Protein 2QYB (pdb70)

Solvent-accessible surface area: 8519 Å² total

Organism: Geobacter sulfurreducens (strain ATCC 51573 / DSM 12127 / PCA) (NCBI:txid243231)

Foldseek 3Di:
DVVVLVVVLLVCLVLQVVVVVVDQWQKKWKFFQDPVGKGQTRHMDHDDLVDDVNGIDDQDCPDQQSVCQVVVHKDWDQALVPPDVVSSVSVVVQWGIKMWHFQAAVPDRGGIIMIITHSPHGPRDDPVVVVVVNVSSNVSSVSVVVD

Sequence (147 aa):
SEINRTLDLQIIDDLLNLLLKEFKLDLAVIRLVDEKGVLRVRSYSGKGIAGIAGKDWEPEIETYIGEAFLSNRLQFVNDTQYTKPLTRELQKEGIKSFAHIPISRKGEPPFGILSVFSRTIVGLFNEPFLNLLESLAGQLAQAVKIV

Radius of gyration: 14.65 Å; Cα contacts (8 Å, |Δi|>4): 270; chains: 1; bounding box: 47×32×30 Å

CATH classification: 3.30.450.40

Secondary structure (DSSP, 8-state):
----HHHHHHH--HHHHHHHHHSS-SEEEEEEE-TTS-EEEEEEEES-TTSTT-S-B---TTSHHHHHHHHTS-EEES-TT---HHHHH--TT---EEEEEEE--TTS---EEEEEEESS-SS---HHHHHHHHHHHHHHHHHHHH-

Structure (mmCIF, N/CA/C/O backbone):
data_2QYB
#
_entry.id   2QYB
#
_cell.length_a   64.886
_cell.length_b   64.886
_cell.length_c   90.456
_cell.angle_alpha   90.00
_cell.angle_beta   90.00
_cell.angle_gamma   120.00
#
_symmetry.space_group_name_H-M   'P 31 2 1'
#
loop_
_entity.id
_entity.type
_entity.pdbx_description
1 polymer 'Membrane protein, putative'
2 water water
#
loop_
_atom_site.group_PDB
_atom_site.id
_atom_site.type_symbol
_atom_site.label_atom_id
_atom_site.label_alt_id
_atom_site.label_comp_id
_atom_site.label_asym_id
_atom_site.label_entity_id
_atom_site.label_seq_id
_atom_site.pdbx_PDB_ins_code
_atom_site.Cartn_x
_atom_site.Cartn_y
_atom_site.Cartn_z
_atom_site.occupancy
_atom_site.B_iso_or_equiv
_atom_site.auth_seq_id
_atom_site.auth_comp_id
_atom_site.auth_asym_id
_atom_site.auth_atom_id
_atom_site.pdbx_PDB_model_num
ATOM 1 N N . SER A 1 9 ? -31.407 44.732 14.417 1.00 51.55 7 SER A N 1
ATOM 2 C CA . SER A 1 9 ? -31.974 43.546 13.666 1.00 51.88 7 SER A CA 1
ATOM 3 C C . SER A 1 9 ? -31.440 43.396 12.204 1.00 51.85 7 SER A C 1
ATOM 4 O O . SER A 1 9 ? -30.957 42.337 11.795 1.00 52.07 7 SER A O 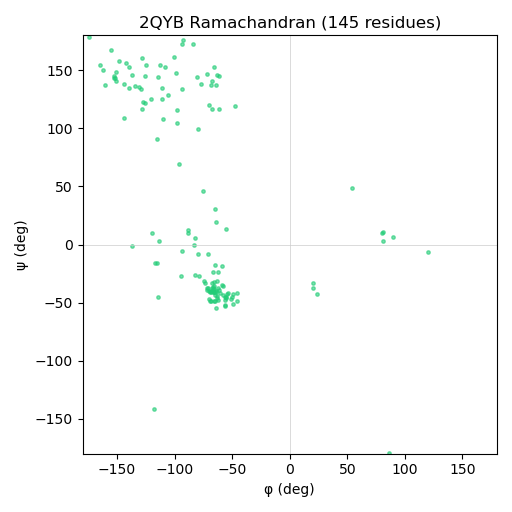1
ATOM 7 N N . GLU A 1 10 ? -31.549 44.463 11.426 1.00 51.64 8 GLU A N 1
ATOM 8 C CA . GLU A 1 10 ? -30.844 44.570 10.147 1.00 51.43 8 GLU A CA 1
ATOM 9 C C . GLU A 1 10 ? -29.319 44.612 10.383 1.00 50.72 8 GLU A C 1
ATOM 10 O O . GLU A 1 10 ? -28.524 43.886 9.747 1.00 49.91 8 GLU A O 1
ATOM 16 N N . ILE A 1 11 ? -28.921 45.476 11.309 1.00 50.12 9 ILE A N 1
ATOM 17 C CA . ILE A 1 11 ? -27.527 45.594 11.686 1.00 50.23 9 ILE A CA 1
ATOM 18 C C . ILE A 1 11 ? -27.058 44.283 12.344 1.00 49.43 9 ILE A C 1
ATOM 19 O O . ILE A 1 11 ? -26.000 43.772 12.043 1.00 48.76 9 ILE A O 1
ATOM 32 N N . ASN A 1 13 ? -28.207 41.276 11.637 1.00 47.50 11 ASN A N 1
ATOM 33 C CA . ASN A 1 13 ? -28.011 40.327 10.512 1.00 46.80 11 ASN A CA 1
ATOM 34 C C . ASN A 1 13 ? -26.759 40.582 9.686 1.00 45.88 11 ASN A C 1
ATOM 35 O O . ASN A 1 13 ? -26.107 39.640 9.250 1.00 46.46 11 ASN A O 1
ATOM 40 N N . ARG A 1 14 ? -26.420 41.856 9.485 1.00 44.75 12 ARG A N 1
ATOM 41 C CA . ARG A 1 14 ? -25.148 42.223 8.844 1.00 43.70 12 ARG A CA 1
ATOM 42 C C . ARG A 1 14 ? -23.934 41.851 9.706 1.00 41.18 12 ARG A C 1
ATOM 43 O O . ARG A 1 14 ? -22.943 41.395 9.190 1.00 40.60 12 ARG A O 1
ATOM 51 N N . THR A 1 15 ? -24.037 42.012 11.012 1.00 39.27 13 THR A N 1
ATOM 52 C CA . THR A 1 15 ? -22.990 41.565 11.914 1.00 38.45 13 THR A CA 1
ATOM 53 C C . THR A 1 15 ? -22.860 40.027 11.903 1.00 37.30 13 THR A C 1
ATOM 54 O O . THR A 1 15 ? -21.755 39.491 11.877 1.00 37.46 13 THR A O 1
ATOM 58 N N . LEU A 1 16 ? -23.969 39.313 11.868 1.00 35.83 14 LEU A N 1
ATOM 59 C CA . LEU A 1 16 ? -23.887 37.857 11.783 1.00 35.54 14 LEU A CA 1
ATOM 60 C C . LEU A 1 16 ? -23.278 37.415 10.457 1.00 34.47 14 LEU A C 1
ATOM 61 O O . LEU A 1 16 ? -22.608 36.401 10.398 1.00 33.81 14 LEU A O 1
ATOM 66 N N . ASP A 1 17 ? -23.510 38.182 9.403 1.00 33.99 15 ASP A N 1
ATOM 67 C CA . ASP A 1 17 ? -22.850 37.937 8.118 1.00 34.36 15 ASP A CA 1
ATOM 68 C C . ASP A 1 17 ? -21.361 38.254 8.168 1.00 33.59 15 ASP A C 1
ATOM 69 O O . ASP A 1 17 ? -20.535 37.557 7.569 1.00 34.56 15 ASP A O 1
ATOM 74 N N . LEU A 1 18 ? -21.029 39.330 8.854 1.00 32.62 16 LEU A N 1
ATOM 75 C CA . LEU A 1 18 ? -19.651 39.670 9.052 1.00 32.59 16 LEU A CA 1
ATOM 76 C C . LEU A 1 18 ? -18.889 38.526 9.712 1.00 32.45 16 LEU A C 1
ATOM 77 O O . LEU A 1 18 ? -17.813 38.186 9.277 1.00 31.68 16 LEU A O 1
ATOM 82 N N . GLN A 1 19 ? -19.482 37.936 10.747 1.00 32.76 17 GLN A N 1
ATOM 83 C CA . GLN A 1 19 ? -18.901 36.777 11.446 1.00 32.80 17 GLN A CA 1
ATOM 84 C C . GLN A 1 19 ? -18.475 35.613 10.540 1.00 32.81 17 GLN A C 1
ATOM 85 O O . GLN A 1 19 ? -17.391 35.048 10.699 1.00 33.55 17 GLN A O 1
ATOM 91 N N . ILE A 1 20 ? -19.362 35.247 9.630 1.00 32.99 18 ILE A N 1
ATOM 92 C CA . ILE A 1 20 ? -19.185 34.141 8.698 1.00 33.24 18 ILE A CA 1
ATOM 93 C C . ILE A 1 20 ? -18.088 34.466 7.697 1.00 34.00 18 ILE A C 1
ATOM 94 O O . ILE A 1 20 ? -17.272 33.605 7.363 1.00 33.90 18 ILE A O 1
ATOM 99 N N . ILE A 1 21 ? -18.071 35.711 7.221 1.00 34.74 19 ILE A N 1
ATOM 100 C CA . ILE A 1 21 ? -16.994 36.177 6.390 1.00 35.59 19 ILE A CA 1
ATOM 101 C C . ILE A 1 21 ? -15.654 35.960 7.132 1.00 36.93 19 ILE A C 1
A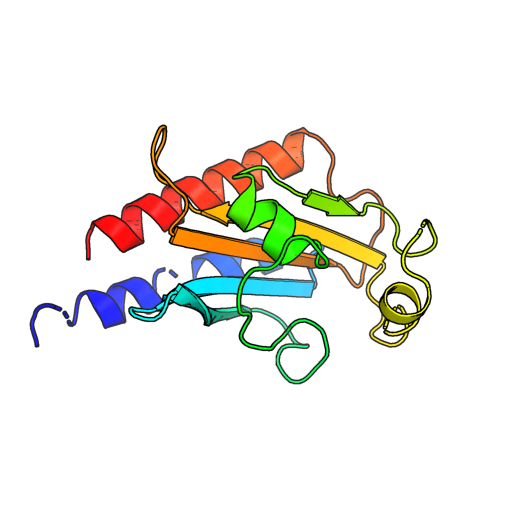TOM 102 O O . ILE A 1 21 ? -14.732 35.321 6.579 1.00 36.90 19 ILE A O 1
ATOM 115 N N . ASP A 1 23 ? -14.816 34.142 9.926 1.00 37.33 21 ASP A N 1
ATOM 116 C CA . ASP A 1 23 ? -14.545 32.724 10.171 1.00 36.41 21 ASP A CA 1
ATOM 117 C C . ASP A 1 23 ? -14.089 31.968 8.917 1.00 35.13 21 ASP A C 1
ATOM 118 O O . ASP A 1 23 ? -13.217 31.132 9.011 1.00 33.89 21 ASP A O 1
ATOM 123 N N . ASP A 1 24 ? -14.735 32.218 7.772 1.00 34.76 22 ASP A N 1
ATOM 124 C CA . ASP A 1 24 ? -14.394 31.510 6.514 1.00 34.40 22 ASP A CA 1
ATOM 125 C C . ASP A 1 24 ? -13.011 31.908 6.077 1.00 32.78 22 ASP A C 1
ATOM 126 O O . ASP A 1 24 ? -12.231 31.096 5.621 1.00 32.26 22 ASP A O 1
ATOM 131 N N . LEU A 1 25 ? -12.693 33.184 6.207 1.00 32.55 23 LEU A N 1
ATOM 132 C CA . LEU A 1 25 ? -11.366 33.638 5.791 1.00 31.97 23 LEU A CA 1
ATOM 133 C C . LEU A 1 25 ? -10.264 33.005 6.605 1.00 31.39 23 LEU A C 1
ATOM 134 O O . LEU A 1 25 ? -9.310 32.530 6.055 1.00 30.59 23 LEU A O 1
ATOM 139 N N . LEU A 1 26 ? -10.408 32.960 7.920 1.00 32.40 24 LEU A N 1
ATOM 140 C CA . LEU A 1 26 ? -9.394 32.291 8.766 1.00 32.57 24 LEU A CA 1
ATOM 141 C C . LEU A 1 26 ? -9.290 30.782 8.453 1.00 32.77 24 LEU A C 1
ATOM 142 O O . LEU A 1 26 ? -8.205 30.257 8.351 1.00 32.44 24 LEU A O 1
ATOM 147 N N . ASN A 1 27 ? -10.423 30.095 8.312 1.00 33.53 25 ASN A N 1
ATOM 148 C CA . ASN A 1 27 ? -10.438 28.678 7.868 1.00 33.65 25 ASN A CA 1
ATOM 149 C C . ASN A 1 27 ? -9.699 28.482 6.555 1.00 33.48 25 ASN A C 1
ATOM 150 O O . ASN A 1 27 ? -8.948 27.537 6.394 1.00 33.68 25 ASN A O 1
ATOM 155 N N . LEU A 1 28 ? -9.880 29.377 5.591 1.00 34.69 26 LEU A N 1
ATOM 156 C CA . LEU A 1 28 ? -9.171 29.213 4.277 1.00 34.57 26 LEU A CA 1
ATOM 157 C C . LEU A 1 28 ? -7.666 29.451 4.443 1.00 34.61 26 LEU A C 1
ATOM 158 O O . LEU A 1 28 ? -6.823 28.742 3.906 1.00 35.67 26 LEU A O 1
ATOM 163 N N . LEU A 1 29 ? -7.323 30.448 5.230 1.00 35.38 27 LEU A N 1
ATOM 164 C CA . LEU A 1 29 ? -5.914 30.739 5.582 1.00 35.24 27 LEU A CA 1
ATOM 165 C C . LEU A 1 29 ? -5.221 29.517 6.197 1.00 35.60 27 LEU A C 1
ATOM 166 O O . LEU A 1 29 ? -4.097 29.193 5.841 1.00 35.93 27 LEU A O 1
ATOM 171 N N . LEU A 1 30 ? -5.895 28.839 7.130 1.00 35.50 28 LEU A N 1
ATOM 172 C CA . LEU A 1 30 ? -5.265 27.706 7.828 1.00 35.77 28 LEU A CA 1
ATOM 173 C C . LEU A 1 30 ? -5.155 26.527 6.878 1.00 35.81 28 LEU A C 1
ATOM 174 O O . LEU A 1 30 ? -4.150 25.861 6.870 1.00 36.33 28 LEU A O 1
ATOM 179 N N . LYS A 1 31 ? -6.152 26.321 6.024 1.00 36.81 29 LYS A N 1
ATOM 180 C CA . LYS A 1 31 ? -6.045 25.340 4.932 1.00 37.10 29 LYS A CA 1
ATOM 181 C C . LYS A 1 31 ? -4.828 25.577 4.013 1.00 36.79 29 LYS A C 1
ATOM 182 O O . LYS A 1 31 ? -4.138 24.638 3.656 1.00 35.93 29 LYS A O 1
ATOM 188 N N . GLU A 1 32 ? -4.606 26.820 3.595 1.00 36.61 30 GLU A N 1
ATOM 189 C CA . GLU A 1 32 ? -3.634 27.095 2.526 1.00 36.52 30 GLU A CA 1
ATOM 190 C C . GLU A 1 32 ? -2.191 27.158 3.080 1.00 36.79 30 GLU A C 1
ATOM 191 O O . GLU A 1 32 ? -1.214 26.926 2.353 1.00 37.60 30 GLU A O 1
ATOM 197 N N . PHE A 1 33 ? -2.043 27.500 4.358 1.00 36.74 31 PHE A N 1
ATOM 198 C CA . PHE A 1 33 ? -0.708 27.742 4.914 1.00 36.27 31 PHE A CA 1
ATOM 199 C C . PHE A 1 33 ? -0.443 26.963 6.173 1.00 36.19 31 PHE A C 1
ATOM 200 O O . PHE A 1 33 ? -1.369 26.501 6.855 1.00 35.60 31 PHE A O 1
ATOM 208 N N . LYS A 1 34 ? 0.851 26.833 6.483 1.00 37.48 32 LYS A N 1
ATOM 209 C CA . LYS A 1 34 ? 1.329 26.127 7.699 1.00 37.68 32 LYS A CA 1
ATOM 210 C C . LYS A 1 34 ? 1.148 26.932 8.978 1.00 37.30 32 LYS A C 1
ATOM 211 O O . LYS A 1 34 ? 2.073 27.015 9.783 1.00 38.06 32 LYS A O 1
ATOM 217 N N . LEU A 1 35 ? -0.045 27.516 9.141 1.00 37.06 33 LEU A N 1
ATOM 218 C CA . LEU A 1 35 ? -0.476 28.173 10.358 1.00 36.91 33 LEU A CA 1
ATOM 219 C C . LEU A 1 35 ? -1.352 27.170 11.095 1.00 37.24 33 LEU A C 1
ATOM 220 O O . LEU A 1 35 ? -2.062 26.369 10.464 1.00 37.96 33 LEU A O 1
ATOM 225 N N . ASP A 1 36 ? -1.316 27.217 12.414 1.00 36.14 34 ASP A N 1
ATOM 226 C CA . ASP A 1 36 ? -2.095 26.305 13.219 1.00 35.45 34 ASP A CA 1
ATOM 227 C C . ASP A 1 36 ? -3.140 27.046 14.018 1.00 34.83 34 ASP A C 1
ATOM 228 O O . ASP A 1 36 ? -4.060 26.425 14.529 1.00 35.41 34 ASP A O 1
ATOM 233 N N . LEU A 1 37 ? -3.012 28.363 14.145 1.00 33.88 35 LEU A N 1
ATOM 234 C CA . LEU A 1 37 ? -4.036 29.142 14.855 1.00 33.15 35 LEU A CA 1
ATOM 235 C C . LEU A 1 37 ? -4.029 30.542 14.290 1.00 31.40 35 LEU A C 1
ATOM 236 O O . LEU A 1 37 ? -2.979 31.018 13.894 1.00 29.70 35 LEU A O 1
ATOM 241 N N . ALA A 1 38 ? -5.224 31.142 14.223 1.00 30.05 36 ALA A N 1
ATOM 242 C CA . ALA A 1 38 ? -5.436 32.488 13.738 1.00 29.10 36 ALA A CA 1
ATOM 243 C C . ALA A 1 38 ? -6.545 33.089 14.584 1.00 28.70 36 ALA A C 1
ATOM 244 O O . ALA A 1 38 ? -7.538 32.440 14.836 1.00 28.21 36 ALA A O 1
ATOM 246 N N . VAL A 1 39 ? -6.391 34.341 14.983 1.00 28.72 37 VAL A N 1
ATOM 247 C CA . VAL A 1 39 ? -7.376 35.010 15.816 1.00 29.15 37 VAL A CA 1
ATOM 248 C C . VAL A 1 39 ? -7.606 36.409 15.220 1.00 29.36 37 VAL A C 1
ATOM 249 O O . VAL A 1 39 ? -6.664 37.052 14.801 1.00 30.30 37 VAL A O 1
ATOM 253 N N . ILE A 1 40 ? -8.862 36.835 15.126 1.00 29.26 38 ILE A N 1
ATOM 254 C CA . ILE A 1 40 ? -9.207 38.255 14.898 1.00 29.25 38 ILE A CA 1
ATOM 255 C C . ILE A 1 40 ? -9.736 38.840 16.240 1.00 29.47 38 ILE A C 1
ATOM 256 O O . ILE A 1 40 ? -10.617 38.263 16.863 1.00 29.64 38 ILE A O 1
ATOM 261 N N . ARG A 1 41 ? -9.174 39.964 16.666 1.00 30.05 39 ARG A N 1
ATOM 262 C CA . ARG A 1 41 ? -9.725 40.756 17.740 1.00 31.14 39 ARG A CA 1
ATOM 263 C C . ARG A 1 41 ? -10.183 42.108 17.186 1.00 31.88 39 ARG A C 1
ATOM 264 O O . ARG A 1 41 ? -9.528 42.672 16.300 1.00 31.21 39 ARG A O 1
ATOM 272 N N . LEU A 1 42 ? -11.291 42.615 17.742 1.00 32.50 40 LEU A N 1
ATOM 273 C CA . LEU A 1 42 ? -11.803 43.939 17.416 1.00 32.90 40 LEU A CA 1
ATOM 274 C C . LEU A 1 42 ? -11.971 44.742 18.689 1.00 34.23 40 LEU A C 1
ATOM 275 O O . LEU A 1 42 ? -12.305 44.206 19.734 1.00 34.61 40 LEU A O 1
ATOM 280 N N . VAL A 1 43 ? -11.721 46.038 18.601 1.00 36.17 41 VAL A N 1
ATOM 281 C CA . VAL A 1 43 ? -11.919 46.879 19.737 1.00 37.97 41 VAL A CA 1
ATOM 282 C C . VAL A 1 43 ? -13.406 46.969 20.027 1.00 38.91 41 VAL A C 1
ATOM 283 O O . VAL A 1 43 ? -14.204 47.097 19.106 1.00 39.13 41 VAL A O 1
ATOM 287 N N . ASP A 1 44 ? -13.773 46.885 21.309 1.00 40.36 42 ASP A N 1
ATOM 288 C CA . ASP A 1 44 ? -15.147 47.115 21.719 1.00 41.84 42 ASP A CA 1
ATOM 289 C C . ASP A 1 44 ? -15.260 48.599 22.083 1.00 42.76 42 ASP A C 1
ATOM 290 O O . ASP A 1 44 ? -14.269 49.322 22.038 1.00 43.31 42 ASP A O 1
ATOM 295 N N . GLU A 1 45 ? -16.471 49.039 22.418 1.00 44.06 43 GLU A N 1
ATOM 296 C CA . GLU A 1 45 ? -16.733 50.422 22.878 1.00 44.97 43 GLU A CA 1
ATOM 297 C C . GLU A 1 45 ? -15.717 50.916 23.931 1.00 45.31 43 GLU A C 1
ATOM 298 O O . GLU A 1 45 ? -15.263 52.046 23.860 1.00 46.21 43 GLU A O 1
ATOM 304 N N . LYS A 1 46 ? -15.341 50.063 24.883 1.00 45.14 44 LYS A N 1
ATOM 305 C CA . LYS A 1 46 ? -14.446 50.470 25.960 1.00 44.45 44 LYS A CA 1
ATOM 306 C C . LYS A 1 46 ? -12.975 50.425 25.554 1.00 43.82 44 LYS A C 1
ATOM 307 O O . LYS A 1 46 ? -12.090 50.641 26.393 1.00 43.93 44 LYS A O 1
ATOM 313 N N . GLY A 1 47 ? -12.704 50.153 24.273 1.00 42.55 45 GLY A N 1
ATOM 314 C CA . GLY A 1 47 ? -11.314 50.040 23.779 1.00 41.36 45 GLY A CA 1
ATOM 315 C C . GLY A 1 47 ? -10.560 48.716 24.004 1.00 40.44 45 GLY A C 1
ATOM 316 O O . GLY A 1 47 ? -9.379 48.630 23.667 1.00 40.25 45 GLY A O 1
ATOM 317 N N . VAL A 1 48 ? -11.204 47.697 24.584 1.00 38.43 46 VAL A N 1
ATOM 318 C CA . VAL A 1 48 ? -10.5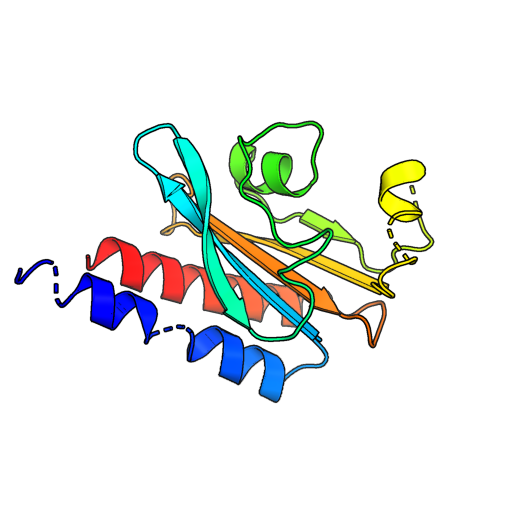80 46.379 24.748 1.00 37.63 46 VAL A CA 1
ATOM 319 C C . VAL A 1 48 ? -10.587 45.589 23.396 1.00 36.53 46 VAL A C 1
ATOM 320 O O . VAL A 1 48 ? -11.581 45.599 22.660 1.00 35.05 46 VAL A O 1
ATOM 324 N N . LEU A 1 49 ? -9.475 44.915 23.093 1.00 35.83 47 LEU A N 1
ATOM 325 C CA . LEU A 1 49 ? -9.372 44.004 21.939 1.00 35.75 47 LEU A CA 1
ATOM 326 C C . LEU A 1 49 ? -10.007 42.653 22.279 1.00 34.87 47 LEU A C 1
ATOM 327 O O . LEU A 1 49 ? -9.408 41.809 22.957 1.00 34.81 47 LEU A O 1
ATOM 332 N N . ARG A 1 50 ? -11.243 42.484 21.819 1.00 34.50 48 ARG A N 1
ATOM 333 C CA . ARG A 1 50 ? -12.036 41.325 22.098 1.00 34.04 48 ARG A CA 1
ATOM 334 C C . ARG A 1 50 ? -11.858 40.303 20.984 1.00 33.77 48 ARG A C 1
ATOM 335 O O . ARG A 1 50 ? -11.981 40.643 19.796 1.00 32.84 48 ARG A O 1
ATOM 343 N N . VAL A 1 51 ? -11.642 39.048 21.374 1.00 32.95 49 VAL A N 1
ATOM 344 C CA . VAL A 1 51 ? -11.705 37.920 20.430 1.00 32.25 49 VAL A CA 1
ATOM 345 C C . VAL A 1 51 ? -13.095 37.760 19.798 1.00 32.85 49 VAL A C 1
ATOM 346 O O . VAL A 1 51 ? -14.115 37.526 20.497 1.00 32.07 49 VAL A O 1
ATOM 350 N N . ARG A 1 52 ? -13.123 37.934 18.466 1.00 32.29 50 ARG A N 1
ATOM 351 C CA . ARG A 1 52 ? -14.368 37.855 17.698 1.00 30.96 50 ARG A CA 1
ATOM 352 C C . ARG A 1 52 ? -14.378 36.718 16.677 1.00 30.00 50 ARG A C 1
ATOM 353 O O . ARG A 1 52 ? -15.416 36.363 16.196 1.00 30.67 50 ARG A O 1
ATOM 361 N N . SER A 1 53 ? -13.236 36.153 16.348 1.00 29.41 51 SER A N 1
ATOM 362 C CA . SER A 1 53 ? -13.180 35.082 15.392 1.00 29.56 51 SER A CA 1
ATOM 363 C C . SER A 1 53 ? -11.867 34.377 15.547 1.00 30.23 51 SER A C 1
ATOM 364 O O . SER A 1 53 ? -10.897 34.973 15.905 1.00 30.74 51 SER A O 1
ATOM 367 N N . TYR A 1 54 ? -11.832 33.096 15.259 1.00 32.71 52 TYR A N 1
ATOM 368 C CA . TYR A 1 54 ? -10.589 32.315 15.382 1.00 34.08 52 TYR A CA 1
ATOM 369 C C . TYR A 1 54 ? -10.741 30.982 14.648 1.00 33.80 52 TYR A C 1
ATOM 370 O O . TYR A 1 54 ? -11.842 30.501 14.466 1.00 33.25 52 TYR A O 1
ATOM 379 N N . SER A 1 55 ? -9.639 30.413 14.208 1.00 34.16 53 SER A N 1
ATOM 380 C CA . SER A 1 55 ? -9.657 29.106 13.548 1.00 35.13 53 SER A CA 1
ATOM 381 C C . SER A 1 55 ? -8.443 28.321 14.057 1.00 35.23 53 SER A C 1
ATOM 382 O O . SER A 1 55 ? -7.485 28.912 14.447 1.00 34.29 53 SER A O 1
ATOM 385 N N . GLY A 1 56 ? -8.517 26.998 14.063 1.00 36.58 54 GLY A N 1
ATOM 386 C CA . GLY A 1 56 ? -7.471 26.176 14.645 1.00 38.11 54 GLY A CA 1
ATOM 387 C C . GLY A 1 56 ? -7.685 25.968 16.145 1.00 39.41 54 GLY A C 1
ATOM 388 O O . GLY A 1 56 ? -8.640 26.479 16.746 1.00 40.35 54 GLY A O 1
ATOM 389 N N . LYS A 1 57 ? -6.770 25.243 16.759 1.00 40.70 55 LYS A N 1
ATOM 390 C CA . LYS A 1 57 ? -6.869 24.922 18.182 1.00 41.63 55 LYS A CA 1
ATOM 391 C C . LYS A 1 57 ? -5.827 25.692 18.976 1.00 41.68 55 LYS A C 1
ATOM 392 O O . LYS A 1 57 ? -4.813 26.056 18.444 1.00 41.86 55 LYS A O 1
ATOM 398 N N . GLY A 1 58 ? -6.120 25.963 20.244 1.00 42.88 56 GLY A N 1
ATOM 399 C CA . GLY A 1 58 ? -5.307 26.827 21.118 1.00 43.59 56 GLY A CA 1
ATOM 400 C C . GLY A 1 58 ? -6.023 28.053 21.686 1.00 44.35 56 GLY A C 1
ATOM 401 O O . GLY A 1 58 ? -5.458 28.768 22.516 1.00 45.57 56 GLY A O 1
ATOM 402 N N . ILE A 1 59 ? -7.256 28.331 21.259 1.00 45.07 57 ILE A N 1
ATOM 403 C CA . ILE A 1 59 ? -7.966 29.514 21.794 1.00 45.74 57 ILE A CA 1
ATOM 404 C C . ILE A 1 59 ? -8.225 29.464 23.323 1.00 46.67 57 ILE A C 1
ATOM 405 O O . ILE A 1 59 ? -8.396 30.512 23.970 1.00 47.62 57 ILE A O 1
ATOM 410 N N . ALA A 1 60 ? -8.259 28.256 23.891 1.00 46.43 58 ALA A N 1
ATOM 411 C CA . ALA A 1 60 ? -8.496 28.080 25.316 1.00 46.75 58 ALA A CA 1
ATOM 412 C C . ALA A 1 60 ? -7.197 28.255 26.146 1.00 46.70 58 ALA A C 1
ATOM 413 O O . ALA A 1 60 ? -7.230 28.145 27.377 1.00 45.95 58 ALA A O 1
ATOM 415 N N . GLY A 1 61 ? -6.075 28.524 25.462 1.00 46.91 59 GLY A N 1
ATOM 416 C CA . GLY A 1 61 ? -4.782 28.804 26.121 1.00 47.31 59 GLY A CA 1
ATOM 417 C C . GLY A 1 61 ? -4.197 30.203 25.862 1.00 47.33 59 GLY A C 1
ATOM 418 O O . GLY A 1 61 ? -4.934 31.203 25.806 1.00 46.44 59 GLY A O 1
ATOM 419 N N . ILE A 1 62 ? -2.865 30.241 25.707 1.00 47.51 60 ILE A N 1
ATOM 420 C CA . ILE A 1 62 ? -2.036 31.459 25.826 1.00 47.90 60 ILE A CA 1
ATOM 421 C C . ILE A 1 62 ? -2.365 32.537 24.801 1.00 47.62 60 ILE A C 1
ATOM 422 O O . ILE A 1 62 ? -2.332 33.739 25.113 1.00 47.89 60 ILE A O 1
ATOM 427 N N . ALA A 1 63 ? -2.680 32.090 23.584 1.00 46.68 61 ALA A N 1
ATOM 428 C CA . ALA A 1 63 ? -2.928 32.961 22.461 1.00 45.42 61 ALA A CA 1
ATOM 429 C C . ALA A 1 63 ? -4.405 33.389 22.367 1.00 45.05 61 ALA A C 1
ATOM 430 O O . ALA A 1 63 ? -4.792 34.037 21.388 1.00 43.53 61 ALA A O 1
ATOM 432 N N . GLY A 1 64 ? -5.215 33.107 23.396 1.00 44.76 62 GLY A N 1
ATOM 433 C CA . GLY A 1 64 ? -6.685 33.205 23.250 1.00 44.97 62 GLY A CA 1
ATOM 434 C C . GLY A 1 64 ? -7.556 34.239 23.995 1.00 45.19 62 GLY A C 1
ATOM 435 O O . GLY A 1 64 ? -8.839 34.205 23.851 1.00 45.21 62 GLY A O 1
ATOM 436 N N . LYS A 1 65 ? -6.936 35.136 24.780 1.00 43.95 63 LYS A N 1
ATOM 437 C CA . LYS A 1 65 ? -7.724 36.027 25.656 1.00 44.07 63 LYS A CA 1
ATOM 438 C C . LYS A 1 65 ? -8.058 37.402 25.046 1.00 44.32 63 LYS A C 1
ATOM 439 O O . LYS A 1 65 ? -7.560 37.771 24.015 1.00 43.41 63 LYS A O 1
ATOM 445 N N . ASP A 1 66 ? -8.892 38.168 25.733 1.00 45.17 64 ASP A N 1
ATOM 446 C CA . ASP A 1 66 ? -9.119 39.549 25.380 1.00 46.33 64 ASP A CA 1
ATOM 447 C C . ASP A 1 66 ? -7.990 40.444 25.913 1.00 46.99 64 ASP A C 1
ATOM 448 O O . ASP A 1 66 ? -7.457 40.175 26.994 1.00 47.14 64 ASP A O 1
ATOM 453 N N . TRP A 1 67 ? -7.607 41.482 25.157 1.00 47.71 65 TRP A N 1
ATOM 454 C CA . TRP A 1 67 ? -6.495 42.362 25.566 1.00 48.41 65 TRP A CA 1
ATOM 455 C C . TRP A 1 67 ? -6.811 43.862 25.583 1.00 49.32 65 TRP A C 1
ATOM 456 O O . TRP A 1 67 ? -7.233 44.463 24.573 1.00 48.22 65 TRP A O 1
ATOM 467 N N . GLU A 1 68 ? -6.607 44.462 26.758 1.00 50.19 66 GLU A N 1
ATOM 468 C CA . GLU A 1 68 ? -6.369 45.906 26.851 1.00 50.87 66 GLU A CA 1
ATOM 469 C C . GLU A 1 68 ? -5.000 46.187 26.203 1.00 50.88 66 GLU A C 1
ATOM 470 O O . GLU A 1 68 ? -3.944 45.709 26.686 1.00 50.32 66 GLU A O 1
ATOM 476 N N . PRO A 1 69 ? -5.014 46.957 25.098 1.00 50.91 67 PRO A N 1
ATOM 477 C CA . PRO A 1 69 ? -3.762 47.160 24.381 1.00 50.88 67 PRO A CA 1
ATOM 478 C C . PRO A 1 69 ? -2.746 47.915 25.249 1.00 50.95 67 PRO A C 1
ATOM 479 O O . PRO A 1 69 ? -3.098 48.866 25.960 1.00 50.62 67 PRO A O 1
ATOM 483 N N . GLU A 1 70 ? -1.508 47.437 25.184 1.00 51.37 68 GLU A N 1
ATOM 484 C CA . GLU A 1 70 ? -0.381 47.938 25.951 1.00 51.94 68 GLU A CA 1
ATOM 485 C C . GLU A 1 70 ? 0.955 47.726 25.264 1.00 51.44 68 GLU A C 1
ATOM 486 O O . GLU A 1 70 ? 1.206 46.694 24.653 1.00 51.50 68 GLU A O 1
ATOM 492 N N . ILE A 1 71 ? 1.842 48.687 25.421 1.00 51.45 69 ILE A N 1
ATOM 493 C CA . ILE A 1 71 ? 3.121 48.643 24.713 1.00 51.19 69 ILE A CA 1
ATOM 494 C C . ILE A 1 71 ? 4.013 47.463 25.205 1.00 50.75 69 ILE A C 1
ATOM 495 O O . ILE A 1 71 ? 4.826 46.951 24.442 1.00 50.55 69 ILE A O 1
ATOM 500 N N . GLU A 1 72 ? 3.789 46.978 26.431 1.00 50.27 70 GLU A N 1
ATOM 501 C CA . GLU A 1 72 ? 4.539 45.820 26.972 1.00 49.96 70 GLU A CA 1
ATOM 502 C C . GLU A 1 72 ? 4.225 44.430 26.354 1.00 49.26 70 GLU A C 1
ATOM 503 O O . GLU A 1 72 ? 4.904 43.443 26.664 1.00 48.97 70 GLU A O 1
ATOM 509 N N . THR A 1 73 ? 3.208 44.346 25.506 1.00 48.37 71 THR A N 1
ATOM 510 C CA . THR A 1 73 ? 2.928 43.124 24.770 1.00 47.84 71 THR A CA 1
ATOM 511 C C . THR A 1 73 ? 3.195 43.360 23.284 1.00 47.18 71 THR A C 1
ATOM 512 O O . THR A 1 73 ? 3.089 44.483 22.824 1.00 46.48 71 THR A O 1
ATOM 516 N N . TYR A 1 74 ? 3.499 42.294 22.528 1.00 46.80 72 TYR A N 1
ATOM 517 C CA . TYR A 1 74 ? 3.689 42.409 21.061 1.00 46.22 72 TYR A CA 1
ATOM 518 C C . TYR A 1 74 ? 2.404 42.841 20.360 1.00 45.13 72 TYR A C 1
ATOM 519 O O . TYR A 1 74 ? 2.438 43.619 19.439 1.00 44.04 72 TYR A O 1
ATOM 528 N N . ILE A 1 75 ? 1.280 42.293 20.805 1.00 44.89 73 ILE A N 1
ATOM 529 C CA . ILE A 1 75 ? -0.029 42.608 20.258 1.00 44.95 73 ILE A CA 1
ATOM 530 C C . ILE A 1 75 ? -0.495 44.052 20.559 1.00 44.82 73 ILE A C 1
ATOM 531 O O . ILE A 1 75 ? -1.057 44.734 19.710 1.00 44.23 73 ILE A O 1
ATOM 536 N N . GLY A 1 76 ? -0.229 44.529 21.760 1.00 45.39 74 GLY A N 1
ATOM 537 C CA . GLY A 1 76 ? -0.486 45.930 22.099 1.00 45.50 74 GLY A CA 1
ATOM 538 C C . GLY A 1 76 ? 0.393 46.879 21.305 1.00 45.69 74 GLY A C 1
ATOM 539 O O . GLY A 1 76 ? -0.034 47.975 20.940 1.00 45.82 74 GLY A O 1
ATOM 540 N N . GLU A 1 77 ? 1.625 46.455 21.044 1.00 45.67 75 GLU A N 1
ATOM 541 C CA . GLU A 1 77 ? 2.567 47.283 20.313 1.00 45.21 75 GLU A CA 1
ATOM 542 C C . GLU A 1 77 ? 2.147 47.364 18.851 1.00 44.52 75 GLU A C 1
ATOM 543 O O . GLU A 1 77 ? 2.252 48.409 18.239 1.00 44.43 75 GLU A O 1
ATOM 549 N N . ALA A 1 78 ? 1.638 46.275 18.304 1.00 43.29 76 ALA A N 1
ATOM 550 C CA . ALA A 1 78 ? 1.159 46.288 16.923 1.00 43.18 76 ALA A CA 1
ATOM 551 C C . ALA A 1 78 ? -0.040 47.214 16.750 1.00 42.37 76 ALA A C 1
ATOM 552 O O . ALA A 1 78 ? -0.144 47.988 15.788 1.00 42.35 76 ALA A O 1
ATOM 554 N N . PHE A 1 79 ? -0.954 47.126 17.704 1.00 42.27 77 PHE A N 1
ATOM 555 C CA . PHE A 1 79 ? -2.165 47.915 17.679 1.00 41.63 77 PHE A CA 1
ATOM 556 C C . PHE A 1 79 ? -1.862 49.366 17.886 1.00 42.19 77 PHE A C 1
ATOM 557 O O . PHE A 1 79 ? -2.363 50.207 17.136 1.00 43.27 77 PHE A O 1
ATOM 565 N N . LEU A 1 80 ? -1.057 49.650 18.918 1.00 42.21 78 LEU A N 1
ATOM 566 C CA . LEU A 1 80 ? -0.830 51.017 19.369 1.00 42.30 78 LEU A CA 1
ATOM 567 C C . LEU A 1 80 ? 0.082 51.816 18.437 1.00 42.09 78 LEU A C 1
ATOM 568 O O . LEU A 1 80 ? -0.055 53.013 18.359 1.00 41.98 78 LEU A O 1
ATOM 573 N N . SER A 1 81 ? 1.027 51.142 17.791 1.00 42.30 79 SER A N 1
ATOM 574 C CA . SER A 1 81 ? 1.873 51.743 16.786 1.00 42.95 79 SER A CA 1
ATOM 575 C C . SER A 1 81 ? 1.351 51.574 15.361 1.00 43.43 79 SER A C 1
ATOM 576 O O . SER A 1 81 ? 1.952 52.101 14.427 1.00 43.51 79 SER A O 1
ATOM 579 N N . ASN A 1 82 ? 0.269 50.813 15.174 1.00 43.86 80 ASN A N 1
ATOM 580 C CA . ASN A 1 82 ? -0.241 50.528 13.844 1.00 43.43 80 ASN A CA 1
ATOM 581 C C . ASN A 1 82 ? 0.821 49.938 12.901 1.00 43.69 80 ASN A C 1
ATOM 582 O O . ASN A 1 82 ? 0.978 50.331 11.771 1.00 43.83 80 ASN A O 1
ATOM 587 N N . ARG A 1 83 ? 1.532 48.934 13.368 1.00 44.81 81 ARG A N 1
ATOM 588 C CA . ARG A 1 83 ? 2.591 48.354 12.564 1.00 46.18 81 ARG A CA 1
ATOM 589 C C . ARG A 1 83 ? 2.699 46.934 12.976 1.00 45.08 81 ARG A C 1
ATOM 590 O O . ARG A 1 83 ? 2.594 46.624 14.145 1.00 45.48 81 ARG A O 1
ATOM 598 N N . LEU A 1 84 ? 2.919 46.068 12.009 1.00 44.18 82 LEU A N 1
ATOM 599 C CA . LEU A 1 84 ? 2.957 44.670 12.301 1.00 43.80 82 LEU A CA 1
ATOM 600 C C . LEU A 1 84 ? 4.146 44.333 13.182 1.00 42.26 82 LEU A C 1
ATOM 601 O O . LEU A 1 84 ? 5.147 45.036 13.195 1.00 42.34 82 LEU A O 1
ATOM 606 N N . GLN A 1 85 ? 3.980 43.266 13.937 1.00 40.68 83 GLN A N 1
ATOM 607 C CA . GLN A 1 85 ? 4.996 42.736 14.815 1.00 40.30 83 GLN A CA 1
ATOM 608 C C . GLN A 1 85 ? 5.081 41.236 14.546 1.00 39.82 83 GLN A C 1
ATOM 609 O O . GLN A 1 85 ? 4.032 40.547 14.429 1.00 39.31 83 GLN A O 1
ATOM 615 N N . PHE A 1 86 ? 6.279 40.692 14.429 1.00 38.64 84 PHE A N 1
ATOM 616 C CA . PHE A 1 86 ? 6.371 39.218 14.238 1.00 38.63 84 PHE A CA 1
ATOM 617 C C . PHE A 1 86 ? 7.629 38.627 14.861 1.00 37.20 84 PHE A C 1
ATOM 618 O O . PHE A 1 86 ? 8.568 39.334 15.092 1.00 36.85 84 PHE A O 1
ATOM 626 N N . VAL A 1 87 ? 7.586 37.333 15.152 1.00 36.64 85 VAL A N 1
ATOM 627 C CA . VAL A 1 87 ? 8.720 3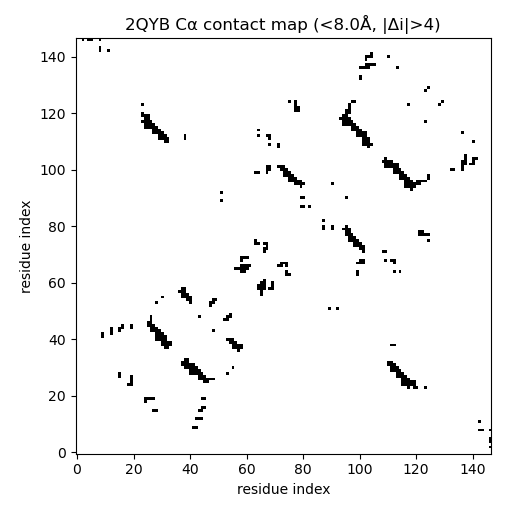6.556 15.666 1.00 36.98 85 VAL A CA 1
ATOM 628 C C . VAL A 1 87 ? 8.838 35.323 14.756 1.00 36.85 85 VAL A C 1
ATOM 629 O O . VAL A 1 87 ? 7.903 34.509 14.657 1.00 37.41 85 VAL A O 1
ATOM 633 N N . ASN A 1 88 ? 9.967 35.212 14.046 1.00 36.87 86 ASN A N 1
ATOM 634 C CA . ASN A 1 88 ? 10.165 34.084 13.125 1.00 36.69 86 ASN A CA 1
ATOM 635 C C . ASN A 1 88 ? 10.580 32.774 13.796 1.00 37.07 86 ASN A C 1
ATOM 636 O O . ASN A 1 88 ? 10.249 31.693 13.301 1.00 36.95 86 ASN A O 1
ATOM 641 N N . ASP A 1 89 ? 11.233 32.889 14.956 1.00 37.39 87 ASP A N 1
ATOM 642 C CA . ASP A 1 89 ? 11.640 31.740 15.743 1.00 37.37 87 ASP A CA 1
ATOM 643 C C . ASP A 1 89 ? 11.523 32.040 17.244 1.00 37.12 87 ASP A C 1
ATOM 644 O O . ASP A 1 89 ? 12.324 32.780 17.794 1.00 36.61 87 ASP A O 1
ATOM 649 N N . THR A 1 90 ? 10.540 31.421 17.900 1.00 36.90 88 THR A N 1
ATOM 650 C CA . THR A 1 90 ? 10.331 31.638 19.310 1.00 37.21 88 THR A CA 1
ATOM 651 C C . THR A 1 90 ? 11.552 31.285 20.208 1.00 37.51 88 THR A C 1
ATOM 652 O O . THR A 1 90 ? 11.614 31.753 21.331 1.00 37.10 88 THR A O 1
ATOM 656 N N . GLN A 1 91 ? 12.514 30.491 19.732 1.00 37.81 89 GLN A N 1
ATOM 657 C CA . GLN A 1 91 ? 13.677 30.217 20.565 1.00 38.62 89 GLN A CA 1
ATOM 658 C C . GLN A 1 91 ? 14.508 31.478 20.838 1.00 38.34 89 GLN A C 1
ATOM 659 O O . GLN A 1 91 ? 15.267 31.497 21.778 1.00 37.90 89 GLN A O 1
ATOM 665 N N . TYR A 1 92 ? 14.316 32.539 20.049 1.00 38.71 90 TYR A N 1
ATOM 666 C CA . TYR A 1 92 ? 15.171 33.736 20.091 1.00 38.67 90 TYR A CA 1
ATOM 667 C C . TYR A 1 92 ? 14.468 34.992 20.549 1.00 38.20 90 TYR A C 1
ATOM 668 O O . TYR A 1 92 ? 14.995 36.085 20.429 1.00 39.42 90 TYR A O 1
ATOM 685 N N . THR A 1 94 ? 13.214 37.699 23.313 1.00 39.79 92 THR A N 1
ATOM 686 C CA . THR A 1 94 ? 13.860 38.304 24.465 1.00 40.44 92 THR A CA 1
ATOM 687 C C . THR A 1 94 ? 12.954 38.399 25.740 1.00 40.67 92 THR A C 1
ATOM 688 O O . THR A 1 94 ? 13.410 38.890 26.768 1.00 40.85 92 THR A O 1
ATOM 692 N N . LYS A 1 95 ? 11.698 37.952 25.671 1.00 39.90 93 LYS A N 1
ATOM 693 C CA . LYS A 1 95 ? 10.838 37.915 26.841 1.00 39.30 93 LYS A CA 1
ATOM 694 C C . LYS A 1 95 ? 10.874 36.488 27.386 1.00 38.91 93 LYS A C 1
ATOM 695 O O . LYS A 1 95 ? 10.291 35.566 26.807 1.00 38.49 93 LYS A O 1
ATOM 701 N N . PRO A 1 96 ? 11.603 36.287 28.485 1.00 38.31 94 PRO A N 1
ATOM 702 C CA . PRO A 1 96 ? 11.894 34.896 28.814 1.00 37.77 94 PRO A CA 1
ATOM 703 C C . PRO A 1 96 ? 10.718 34.057 29.327 1.00 37.35 94 PRO A C 1
ATOM 704 O O . PRO A 1 96 ? 10.617 32.894 28.963 1.00 36.97 94 PRO A O 1
ATOM 708 N N . LEU A 1 97 ? 9.842 34.613 30.156 1.00 37.30 95 LEU A N 1
ATOM 709 C CA . LEU A 1 97 ? 8.676 33.846 30.616 1.00 37.02 95 LEU A CA 1
ATOM 710 C C . LEU A 1 97 ? 7.662 33.617 29.492 1.00 36.44 95 LEU A C 1
ATOM 711 O O . LEU A 1 97 ? 7.150 32.526 29.321 1.00 35.76 95 LEU A O 1
ATOM 716 N N . THR A 1 98 ? 7.364 34.677 28.763 1.00 36.81 96 THR A N 1
ATOM 717 C CA . THR A 1 98 ? 6.480 34.621 27.631 1.00 37.97 96 THR A CA 1
ATOM 718 C C . THR A 1 98 ? 7.004 33.579 26.635 1.00 38.61 96 THR A C 1
ATOM 719 O O . THR A 1 98 ? 6.286 32.659 26.266 1.00 38.37 96 THR A O 1
ATOM 723 N N . ARG A 1 99 ? 8.269 33.690 26.247 1.00 39.56 97 ARG A N 1
ATOM 724 C CA . ARG A 1 99 ? 8.903 32.664 25.416 1.00 40.75 97 ARG A CA 1
ATOM 725 C C . ARG A 1 99 ? 8.678 31.268 25.963 1.00 42.14 97 ARG A C 1
ATOM 726 O O . ARG A 1 99 ? 8.220 30.365 25.252 1.00 43.18 97 ARG A O 1
ATOM 734 N N . GLU A 1 100 ? 8.976 31.085 27.242 1.00 42.22 98 GLU A N 1
ATOM 735 C CA . GLU A 1 100 ? 8.786 29.780 27.836 1.00 42.85 98 GLU A CA 1
ATOM 736 C C . GLU A 1 100 ? 7.312 29.305 27.715 1.00 42.62 98 GLU A C 1
ATOM 737 O O . GLU A 1 100 ? 7.056 28.145 27.382 1.00 42.59 98 GLU A O 1
ATOM 743 N N . LEU A 1 101 ? 6.356 30.204 27.971 1.00 42.41 99 LEU A N 1
ATOM 744 C CA . LEU A 1 101 ? 4.914 29.845 27.960 1.00 42.17 99 LEU A CA 1
ATOM 745 C C . LEU A 1 101 ? 4.453 29.411 26.576 1.00 41.41 99 LEU A C 1
ATOM 746 O O . LEU A 1 101 ? 3.704 28.468 26.432 1.00 40.73 99 LEU A O 1
ATOM 759 N N . GLN A 1 103 ? 6.474 28.304 23.905 1.00 42.26 101 GLN A N 1
ATOM 760 C CA . GLN A 1 103 ? 7.121 27.048 23.485 1.00 42.22 101 GLN A CA 1
ATOM 761 C C . GLN A 1 103 ? 6.454 25.822 24.166 1.00 42.09 101 GLN A C 1
ATOM 762 O O . GLN A 1 103 ? 6.356 24.736 23.606 1.00 41.34 101 GLN A O 1
ATOM 768 N N . LYS A 1 104 ? 5.989 26.018 25.385 1.00 42.83 102 LYS A N 1
ATOM 769 C CA . LYS A 1 104 ? 5.264 24.987 26.104 1.00 43.22 102 LYS A CA 1
ATOM 770 C C . LYS A 1 104 ? 3.955 24.649 25.354 1.00 43.51 102 LYS A C 1
ATOM 771 O O . LYS A 1 104 ? 3.501 23.518 25.378 1.00 44.82 102 LYS A O 1
ATOM 777 N N . GLU A 1 105 ? 3.359 25.623 24.678 1.00 43.61 103 GLU A N 1
ATOM 778 C CA . GLU A 1 105 ? 2.230 25.384 23.787 1.00 44.02 103 GLU A CA 1
ATOM 779 C C . GLU A 1 105 ? 2.677 24.848 22.419 1.00 43.62 103 GLU A C 1
ATOM 780 O O . GLU A 1 105 ? 1.826 24.502 21.601 1.00 43.43 103 GLU A O 1
ATOM 786 N N . GLY A 1 106 ? 3.980 24.827 22.137 1.00 43.11 104 GLY A N 1
ATOM 787 C CA . GLY A 1 106 ? 4.477 24.321 20.847 1.00 42.72 104 GLY A CA 1
ATOM 788 C C . GLY A 1 106 ? 4.608 25.357 19.729 1.00 42.44 104 GLY A C 1
ATOM 789 O O . GLY A 1 106 ? 4.935 25.024 18.588 1.00 42.27 104 GLY A O 1
ATOM 790 N N . ILE A 1 107 ? 4.392 26.627 20.061 1.00 42.37 105 ILE A N 1
ATOM 791 C CA . ILE A 1 107 ? 4.497 27.739 19.082 1.00 41.59 105 ILE A CA 1
ATOM 792 C C . ILE A 1 107 ? 5.932 28.035 18.611 1.00 40.77 105 ILE A C 1
ATOM 793 O O . ILE A 1 107 ? 6.798 28.388 19.421 1.00 39.41 105 ILE A O 1
ATOM 798 N N . LYS A 1 108 ? 6.163 27.923 17.301 1.00 39.70 106 LYS A N 1
ATOM 799 C CA . LYS A 1 108 ? 7.487 28.182 16.700 1.00 39.92 106 LYS A CA 1
ATOM 800 C C . LYS A 1 108 ? 7.661 29.603 16.174 1.00 37.66 106 LYS A C 1
ATOM 801 O O . LYS A 1 108 ? 8.755 30.124 16.105 1.00 36.94 106 LYS A O 1
ATOM 807 N N . SER A 1 109 ? 6.557 30.216 15.809 1.00 36.49 107 SER A N 1
ATOM 808 C CA . SER A 1 109 ? 6.545 31.346 14.876 1.00 35.77 107 SER A CA 1
ATOM 809 C C . SER A 1 109 ? 5.196 32.108 15.069 1.00 35.00 107 SER A C 1
ATOM 810 O O . SER A 1 109 ? 4.151 31.466 15.268 1.00 34.80 107 SER A O 1
ATOM 813 N N . PHE A 1 110 ? 5.192 33.439 15.088 1.00 34.39 108 PHE A N 1
ATOM 814 C CA . PHE A 1 110 ? 3.912 34.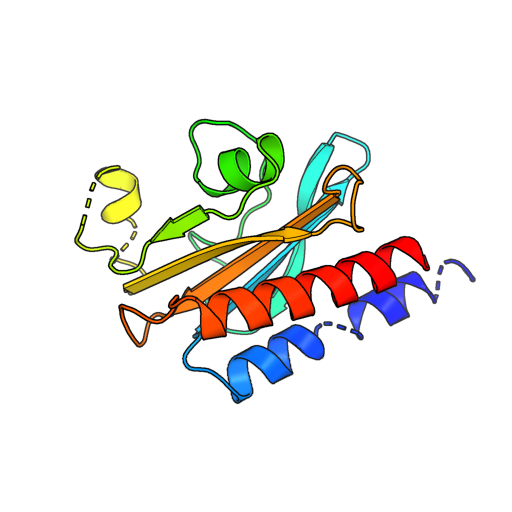163 15.125 1.00 34.42 108 PHE A CA 1
ATOM 815 C C . PHE A 1 110 ? 3.987 35.561 14.565 1.00 33.79 108 PHE A C 1
ATOM 816 O O . PHE A 1 110 ? 5.070 36.085 14.337 1.00 34.02 108 PHE A O 1
ATOM 824 N N . ALA A 1 111 ? 2.817 36.154 14.333 1.00 33.00 109 ALA A N 1
ATOM 825 C CA . ALA A 1 111 ? 2.706 37.524 13.774 1.00 32.48 109 ALA A CA 1
ATOM 826 C C . ALA A 1 111 ? 1.420 38.203 14.245 1.00 31.97 109 ALA A C 1
ATOM 827 O O . ALA A 1 111 ? 0.407 37.537 14.424 1.00 31.89 109 ALA A O 1
ATOM 829 N N . HIS A 1 112 ? 1.501 39.517 14.492 1.00 31.71 110 HIS A N 1
ATOM 830 C CA . HIS A 1 112 ? 0.341 40.361 14.772 1.00 30.70 110 HIS A CA 1
ATOM 831 C C . HIS A 1 112 ? 0.250 41.480 13.740 1.00 29.49 110 HIS A C 1
ATOM 832 O O . HIS A 1 112 ? 1.187 42.235 13.565 1.00 28.17 110 HIS A O 1
ATOM 839 N N . ILE A 1 113 ? -0.912 41.586 13.087 1.00 29.42 111 ILE A N 1
ATOM 840 C CA . ILE A 1 113 ? -1.113 42.451 11.942 1.00 29.27 111 ILE A CA 1
ATOM 841 C C . ILE A 1 113 ? -2.285 43.346 12.218 1.00 29.82 111 ILE A C 1
ATOM 842 O O . ILE A 1 113 ? -3.397 42.858 12.438 1.00 30.18 111 ILE A O 1
ATOM 847 N N . PRO A 1 114 ? -2.064 44.670 12.181 1.00 30.23 112 PRO A N 1
ATOM 848 C CA . PRO A 1 114 ? -3.168 45.590 12.436 1.00 30.59 112 PRO A CA 1
ATOM 849 C C . PRO A 1 114 ? -4.259 45.475 11.387 1.00 31.22 112 PRO A C 1
ATOM 850 O O . PRO A 1 114 ? -3.987 45.156 10.196 1.00 31.09 112 PRO A O 1
ATOM 854 N N . ILE A 1 115 ? -5.492 45.675 11.835 1.00 32.03 113 ILE A N 1
ATOM 855 C CA . ILE A 1 115 ? -6.650 45.633 10.938 1.00 32.58 113 ILE A CA 1
ATOM 856 C C . ILE A 1 115 ? -7.146 47.087 10.846 1.00 34.35 113 ILE A C 1
ATOM 857 O O . ILE A 1 115 ? -7.649 47.662 11.818 1.00 34.40 113 ILE A O 1
ATOM 862 N N . SER A 1 116 ? -6.910 47.689 9.692 1.00 36.05 114 SER A N 1
ATOM 863 C CA . SER A 1 116 ? -7.242 49.076 9.475 1.00 38.32 114 SER A CA 1
ATOM 864 C C . SER A 1 116 ? -7.538 49.305 8.016 1.00 39.93 114 SER A C 1
ATOM 865 O O . SER A 1 116 ? -6.983 48.667 7.119 1.00 39.58 114 SER A O 1
ATOM 868 N N . ARG A 1 117 ? -8.426 50.247 7.792 1.00 41.87 115 ARG A N 1
ATOM 869 C CA . ARG A 1 117 ? -8.551 50.820 6.482 1.00 43.38 115 ARG A CA 1
ATOM 870 C C . ARG A 1 117 ? -7.307 51.704 6.225 1.00 43.15 115 ARG A C 1
ATOM 871 O O . ARG A 1 117 ? -6.731 52.289 7.160 1.00 42.42 115 ARG A O 1
ATOM 879 N N . LYS A 1 118 ? -6.878 51.750 4.959 1.00 43.11 116 LYS A N 1
ATOM 880 C CA . LYS A 1 118 ? -5.754 52.598 4.514 1.00 43.14 116 LYS A CA 1
ATOM 881 C C . LYS A 1 118 ? -5.848 54.041 5.024 1.00 42.85 116 LYS A C 1
ATOM 882 O O . LYS A 1 118 ? -6.797 54.749 4.702 1.00 42.15 116 LYS A O 1
ATOM 888 N N . GLY A 1 119 ? -4.852 54.465 5.804 1.00 42.74 117 GLY A N 1
ATOM 889 C CA . GLY A 1 119 ? -4.800 55.837 6.341 1.00 42.49 117 GLY A CA 1
ATOM 890 C C . GLY A 1 119 ? -5.655 56.084 7.583 1.00 42.47 117 GLY A C 1
ATOM 891 O O . GLY A 1 119 ? -5.857 57.231 7.981 1.00 41.92 117 GLY A O 1
ATOM 892 N N . GLU A 1 120 ? -6.178 55.010 8.183 1.00 42.24 118 GLU A N 1
ATOM 893 C CA . GLU A 1 120 ? -7.064 55.123 9.331 1.00 42.21 118 GLU A CA 1
ATOM 894 C C . GLU A 1 120 ? -6.562 54.317 10.485 1.00 40.45 118 GLU A C 1
ATOM 895 O O . GLU A 1 120 ? -5.882 53.336 10.282 1.00 40.07 118 GLU A O 1
ATOM 901 N N . PRO A 1 121 ? -6.952 54.722 11.702 1.00 39.25 119 PRO A N 1
ATOM 902 C CA . PRO A 1 121 ? -6.460 54.052 12.872 1.00 38.38 119 PRO A CA 1
ATOM 903 C C . PRO A 1 121 ? -7.016 52.629 12.917 1.00 37.46 119 PRO A C 1
ATOM 904 O O . PRO A 1 121 ? -8.161 52.412 12.566 1.00 37.47 119 PRO A O 1
ATOM 908 N N . PRO A 1 122 ? -6.192 51.669 13.329 1.00 36.63 120 PRO A N 1
ATOM 909 C CA . PRO A 1 122 ? -6.600 50.296 13.409 1.00 36.83 120 PRO A CA 1
ATOM 910 C C . PRO A 1 122 ? -7.733 50.117 14.385 1.00 36.16 120 PRO A C 1
ATOM 911 O O . PRO A 1 122 ? -7.794 50.836 15.397 1.00 36.15 120 PRO A O 1
ATOM 915 N N . PHE A 1 123 ? -8.619 49.188 14.044 1.00 35.22 121 PHE A N 1
ATOM 916 C CA . PHE A 1 123 ? -9.720 48.829 14.915 1.00 35.19 121 PHE A CA 1
ATOM 917 C C . PHE A 1 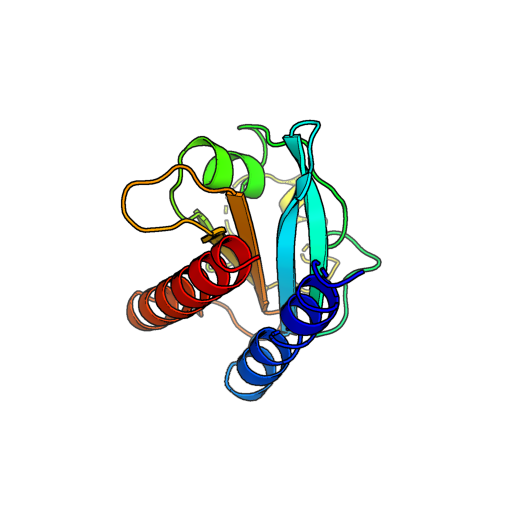123 ? -9.735 47.363 15.366 1.00 33.82 121 PHE A C 1
ATOM 918 O O . PHE A 1 123 ? -10.700 46.919 16.006 1.00 31.66 121 PHE A O 1
ATOM 926 N N . GLY A 1 124 ? -8.633 46.668 15.065 1.00 33.14 122 GLY A N 1
ATOM 927 C CA . GLY A 1 124 ? -8.391 45.303 15.476 1.00 32.94 122 GLY A CA 1
ATOM 928 C C . GLY A 1 124 ? -7.005 44.779 15.125 1.00 32.68 122 GLY A C 1
ATOM 929 O O . GLY A 1 124 ? -6.188 45.485 14.541 1.00 32.30 122 GLY A O 1
ATOM 930 N N . ILE A 1 125 ? -6.756 43.526 15.526 1.00 31.80 123 ILE A N 1
ATOM 931 C CA . ILE A 1 125 ? -5.539 42.776 15.220 1.00 31.19 123 ILE A CA 1
ATOM 932 C C . ILE A 1 125 ? -5.856 41.374 14.636 1.00 29.58 123 ILE A C 1
ATOM 933 O O . ILE A 1 125 ? -6.690 40.671 15.120 1.00 30.04 123 ILE A O 1
ATOM 938 N N . LEU A 1 126 ? -5.176 41.018 13.574 1.00 28.20 124 LEU A N 1
ATOM 939 C CA . LEU A 1 126 ? -5.151 39.687 13.079 1.00 28.22 124 LEU A CA 1
ATOM 940 C C . LEU A 1 126 ? -3.867 39.063 13.612 1.00 27.91 124 LEU A C 1
ATOM 941 O O . LEU A 1 126 ? -2.807 39.531 13.270 1.00 27.43 124 LEU A O 1
ATOM 946 N N . SER A 1 127 ? -3.983 38.036 14.460 1.00 27.82 125 SER A N 1
ATOM 947 C CA . SER A 1 127 ? -2.841 37.341 15.078 1.00 28.77 125 SER A CA 1
ATOM 948 C C . SER A 1 127 ? -2.765 35.948 14.503 1.00 29.05 125 SER A C 1
ATOM 949 O O . SER A 1 127 ? -3.779 35.270 14.439 1.00 28.54 125 SER A O 1
ATOM 952 N N . VAL A 1 128 ? -1.581 35.491 14.120 1.00 30.46 126 VAL A N 1
ATOM 953 C CA . VAL A 1 128 ? -1.432 34.141 13.545 1.00 31.09 126 VAL A CA 1
ATOM 954 C C . VAL A 1 128 ? -0.217 33.398 14.087 1.00 32.37 126 VAL A C 1
ATOM 955 O O . VAL A 1 128 ? 0.831 33.970 14.326 1.00 33.08 126 VAL A O 1
ATOM 959 N N . PHE A 1 129 ? -0.350 32.091 14.213 1.00 33.38 127 PHE A N 1
ATOM 960 C CA . PHE A 1 129 ? 0.634 31.274 14.923 1.00 33.61 127 PHE A CA 1
ATOM 961 C C . PHE A 1 129 ? 0.853 29.972 14.182 1.00 33.53 127 PHE A C 1
ATOM 962 O O . PHE A 1 129 ? -0.081 29.351 13.763 1.00 34.53 127 PHE A O 1
ATOM 970 N N . SER A 1 130 ? 2.090 29.578 14.013 1.00 35.08 128 SER A N 1
ATOM 971 C CA . SER A 1 130 ? 2.421 28.235 13.557 1.00 36.31 128 SER A CA 1
ATOM 972 C C . SER A 1 130 ? 3.080 27.438 14.712 1.00 37.05 128 SER A C 1
ATOM 973 O O . SER A 1 130 ? 4.028 27.890 15.302 1.00 35.59 128 SER A O 1
ATOM 976 N N . ARG A 1 131 ? 2.519 26.270 15.023 1.00 38.83 129 ARG A N 1
ATOM 977 C CA . ARG A 1 131 ? 3.199 25.231 15.803 1.00 40.74 129 ARG A CA 1
ATOM 978 C C . ARG A 1 131 ? 4.011 24.278 14.899 1.00 41.40 129 ARG A C 1
ATOM 979 O O . ARG A 1 131 ? 4.486 23.221 15.354 1.00 41.16 129 ARG A O 1
ATOM 987 N N . THR A 1 132 ? 4.188 24.671 13.635 1.00 42.39 130 THR A N 1
ATOM 988 C CA . THR A 1 132 ? 4.622 23.736 12.564 1.00 42.99 130 THR A CA 1
ATOM 989 C C . THR A 1 132 ? 6.020 24.137 12.041 1.00 43.67 130 THR A C 1
ATOM 990 O O . THR A 1 132 ? 6.875 23.275 11.898 1.00 44.64 130 THR A O 1
ATOM 994 N N . ILE A 1 133 ? 6.234 25.431 11.803 1.00 43.57 131 ILE A N 1
ATOM 995 C CA . ILE A 1 133 ? 7.465 25.910 11.172 1.00 43.58 131 ILE A CA 1
ATOM 996 C C . ILE A 1 133 ? 7.975 27.241 11.739 1.00 43.83 131 ILE A C 1
ATOM 997 O O . ILE A 1 133 ? 7.209 28.027 12.296 1.00 43.65 131 ILE A O 1
ATOM 1002 N N . VAL A 1 134 ? 9.277 27.478 11.586 1.00 44.06 132 VAL A N 1
ATOM 1003 C CA . VAL A 1 134 ? 9.882 28.776 11.806 1.00 44.34 132 VAL A CA 1
ATOM 1004 C C . VAL A 1 134 ? 10.095 29.410 10.434 1.00 44.85 132 VAL A C 1
ATOM 1005 O O . VAL A 1 134 ? 10.030 28.698 9.432 1.00 44.62 132 VAL A O 1
ATOM 1009 N N . GLY A 1 135 ? 10.278 30.739 10.406 1.00 44.58 133 GLY A N 1
ATOM 1010 C CA . GLY A 1 135 ? 10.640 31.472 9.204 1.00 44.58 133 GLY A CA 1
ATOM 1011 C C . GLY A 1 135 ? 9.462 31.743 8.287 1.00 45.04 133 GLY A C 1
ATOM 1012 O O . GLY A 1 135 ? 9.629 32.198 7.151 1.00 45.37 133 GLY A O 1
ATOM 1013 N N . LEU A 1 136 ? 8.265 31.470 8.778 1.00 45.17 134 LEU A N 1
ATOM 1014 C CA . LEU A 1 136 ? 7.030 31.552 7.955 1.00 45.16 134 LEU A CA 1
ATOM 1015 C C . LEU A 1 136 ? 6.876 32.952 7.374 1.00 44.15 134 LEU A C 1
ATOM 1016 O O . LEU A 1 136 ? 6.393 33.139 6.252 1.00 44.91 134 LEU A O 1
ATOM 1021 N N . PHE A 1 137 ? 7.286 33.943 8.153 1.00 42.95 135 PHE A N 1
ATOM 1022 C CA . PHE A 1 137 ? 6.900 35.319 7.888 1.00 42.09 135 PHE A CA 1
ATOM 1023 C C . PHE A 1 137 ? 7.963 35.993 7.117 1.00 41.81 135 PHE A C 1
ATOM 1024 O O . PHE A 1 137 ? 8.669 36.816 7.643 1.00 42.69 135 PHE A O 1
ATOM 1032 N N . ASN A 1 138 ? 8.116 35.586 5.867 1.00 42.05 136 ASN A N 1
ATOM 1033 C CA . ASN A 1 138 ? 8.924 36.341 4.919 1.00 42.03 136 ASN A CA 1
ATOM 1034 C C . ASN A 1 138 ? 8.048 37.435 4.347 1.00 41.37 136 ASN A C 1
ATOM 1035 O O . ASN A 1 138 ? 6.853 37.461 4.607 1.00 41.67 136 ASN A O 1
ATOM 1040 N N . GLU A 1 139 ? 8.632 38.336 3.573 1.00 41.11 137 GLU A N 1
ATOM 1041 C CA . GLU A 1 139 ? 7.883 39.500 3.029 1.00 41.06 137 GLU A CA 1
ATOM 1042 C C . GLU A 1 139 ? 6.709 39.097 2.135 1.00 39.85 137 GLU A C 1
ATOM 1043 O O . GLU A 1 139 ? 5.647 39.711 2.200 1.00 37.91 137 GLU A O 1
ATOM 1049 N N . PRO A 1 140 ? 6.905 38.080 1.260 1.00 39.89 138 PRO A N 1
ATOM 1050 C CA . PRO A 1 140 ? 5.723 37.660 0.482 1.00 39.42 138 PRO A CA 1
ATOM 1051 C C . PRO A 1 140 ? 4.543 37.266 1.392 1.00 38.97 138 PRO A C 1
ATOM 1052 O O . PRO A 1 140 ? 3.438 37.760 1.198 1.00 38.06 138 PRO A O 1
ATOM 1056 N N . PHE A 1 141 ? 4.783 36.441 2.415 1.00 38.11 139 PHE A N 1
ATOM 1057 C CA . PHE A 1 141 ? 3.677 36.028 3.282 1.00 37.44 139 PHE A CA 1
ATOM 1058 C C . PHE A 1 141 ? 3.072 37.188 4.082 1.00 37.16 139 PHE A C 1
ATOM 1059 O O . PHE A 1 141 ? 1.839 37.260 4.215 1.00 37.64 139 PHE A O 1
ATOM 1067 N N . LEU A 1 142 ? 3.918 38.084 4.608 1.00 36.22 140 LEU A N 1
ATOM 1068 C CA . LEU A 1 142 ? 3.458 39.316 5.248 1.00 35.74 140 LEU A CA 1
ATOM 1069 C C . LEU A 1 142 ? 2.632 40.179 4.281 1.00 36.23 140 LEU A C 1
ATOM 1070 O O . LEU A 1 142 ? 1.682 40.842 4.704 1.00 36.61 140 LEU A O 1
ATOM 1075 N N . ASN A 1 143 ? 2.990 40.175 2.990 1.00 35.87 141 ASN A N 1
ATOM 1076 C CA . ASN A 1 143 ? 2.206 40.853 1.987 1.00 35.76 141 ASN A CA 1
ATOM 1077 C C . ASN A 1 143 ? 0.758 40.325 2.037 1.00 35.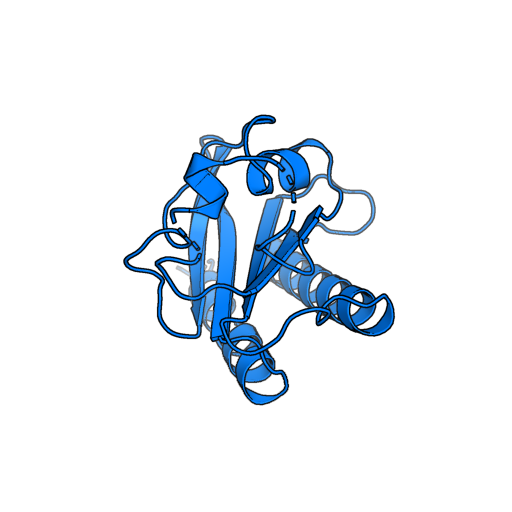80 141 ASN A C 1
ATOM 1078 O O . ASN A 1 143 ? -0.207 41.079 2.121 1.00 35.56 141 ASN A O 1
ATOM 1083 N N . LEU A 1 144 ? 0.632 39.010 1.972 1.00 35.78 142 LEU A N 1
ATOM 1084 C CA . LEU A 1 144 ? -0.645 38.363 1.868 1.00 35.92 142 LEU A CA 1
ATOM 1085 C C . LEU A 1 144 ? -1.484 38.584 3.137 1.00 35.72 142 LEU A C 1
ATOM 1086 O O . LEU A 1 144 ? -2.688 38.825 3.045 1.00 34.97 142 LEU A O 1
ATOM 1091 N N . LEU A 1 145 ? -0.838 38.558 4.305 1.00 35.64 143 LEU A N 1
ATOM 1092 C CA . LEU A 1 145 ? -1.548 38.793 5.580 1.00 35.02 143 LEU A CA 1
ATOM 1093 C C . LEU A 1 145 ? -2.122 40.215 5.672 1.00 34.95 143 LEU A C 1
ATOM 1094 O O . LEU A 1 145 ? -3.238 40.427 6.141 1.00 33.19 143 LEU A O 1
ATOM 1099 N N . GLU A 1 146 ? -1.346 41.175 5.199 1.00 35.32 144 GLU A N 1
ATOM 1100 C CA . GLU A 1 146 ? -1.794 42.545 5.156 1.00 36.87 144 GLU A CA 1
ATOM 1101 C C . GLU A 1 146 ? -2.927 42.680 4.158 1.00 35.81 144 GLU A C 1
ATOM 1102 O O . GLU A 1 146 ? -3.840 43.482 4.362 1.00 35.46 144 GLU A O 1
ATOM 1108 N N . SER A 1 147 ? -2.905 41.891 3.091 1.00 35.86 145 SER A N 1
ATOM 1109 C CA . SER A 1 147 ? -4.051 41.934 2.154 1.00 36.14 145 SER A CA 1
ATOM 1110 C C . SER A 1 147 ? -5.285 41.331 2.846 1.00 35.94 145 SER A C 1
ATOM 1111 O O . SER A 1 147 ? -6.373 41.926 2.862 1.00 36.87 145 SER A O 1
ATOM 1114 N N . LEU A 1 148 ? -5.109 40.165 3.439 1.00 35.00 146 LEU A N 1
ATOM 1115 C CA . LEU A 1 148 ? -6.189 39.580 4.199 1.00 35.02 146 LEU A CA 1
ATOM 1116 C C . LEU A 1 148 ? -6.755 40.652 5.195 1.00 35.14 146 LEU A C 1
ATOM 1117 O O . LEU A 1 148 ? -7.976 40.834 5.311 1.00 35.46 146 LEU A O 1
ATOM 1122 N N . ALA A 1 149 ? -5.855 41.366 5.884 1.00 34.50 147 ALA A N 1
ATOM 1123 C CA . ALA A 1 149 ? -6.223 42.260 7.004 1.00 34.19 147 ALA A CA 1
ATOM 1124 C C . ALA A 1 149 ? -7.031 43.455 6.484 1.00 34.22 147 ALA A C 1
ATOM 1125 O O . ALA A 1 149 ? -8.003 43.920 7.146 1.00 33.85 147 ALA A O 1
ATOM 1127 N N . GLY A 1 150 ? -6.637 43.934 5.293 1.00 34.24 148 GLY A N 1
ATOM 1128 C CA . GLY A 1 150 ? -7.342 45.017 4.636 1.00 33.76 148 GLY A CA 1
ATOM 1129 C C . GLY A 1 150 ? -8.751 44.655 4.197 1.00 33.78 148 GLY A C 1
ATOM 1130 O O . GLY A 1 150 ? -9.667 45.493 4.250 1.00 32.52 148 GLY A O 1
ATOM 1131 N N . GLN A 1 151 ? -8.919 43.406 3.754 1.00 34.26 149 GLN A N 1
ATOM 1132 C CA . GLN A 1 151 ? -10.230 42.906 3.305 1.00 34.85 149 GLN A CA 1
ATOM 1133 C C . GLN A 1 151 ? -11.161 42.663 4.507 1.00 35.00 149 GLN A C 1
ATOM 1134 O O . GLN A 1 151 ? -12.382 42.882 4.403 1.00 34.97 149 GLN A O 1
ATOM 1140 N N . LEU A 1 152 ? -10.571 42.259 5.648 1.00 34.88 150 LEU A N 1
ATOM 1141 C CA . LEU A 1 152 ? -11.299 42.224 6.916 1.00 34.65 150 LEU A CA 1
ATOM 1142 C C . LEU A 1 152 ? -11.694 43.633 7.362 1.00 34.19 150 LEU A C 1
ATOM 1143 O O . LEU A 1 152 ? -12.837 43.872 7.736 1.00 33.98 150 LEU A O 1
ATOM 1148 N N . ALA A 1 153 ? -10.750 44.557 7.339 1.00 34.62 151 ALA A N 1
ATOM 1149 C CA . ALA A 1 153 ? -11.050 45.943 7.711 1.00 35.58 151 ALA A CA 1
ATOM 1150 C C . ALA A 1 153 ? -12.240 46.495 6.898 1.00 36.73 151 ALA A C 1
ATOM 1151 O O . ALA A 1 153 ? -13.165 47.184 7.425 1.00 35.94 151 ALA A O 1
ATOM 1153 N N . GLN A 1 154 ? -12.229 46.172 5.614 1.00 37.73 152 GLN A N 1
ATOM 1154 C CA . GLN A 1 154 ? -13.290 46.640 4.765 1.00 39.08 152 GLN A CA 1
ATOM 1155 C C . GLN A 1 154 ? -14.639 46.093 5.203 1.00 39.46 152 GLN A C 1
ATOM 1156 O O . GLN A 1 154 ? -15.618 46.854 5.319 1.00 39.55 152 GLN A O 1
ATOM 1162 N N . ALA A 1 155 ? -14.678 44.777 5.443 1.00 39.66 153 ALA A N 1
ATOM 1163 C CA . ALA A 1 155 ? -15.914 44.081 5.797 1.00 39.58 153 ALA A CA 1
ATOM 1164 C C . ALA A 1 155 ? -16.506 44.603 7.110 1.00 40.41 153 ALA A C 1
ATOM 1165 O O . ALA A 1 155 ? -17.724 44.718 7.245 1.00 41.01 153 ALA A O 1
ATOM 1167 N N . VAL A 1 156 ? -15.655 44.908 8.090 1.00 41.18 154 VAL A N 1
ATOM 1168 C CA . VAL A 1 156 ? -16.127 45.44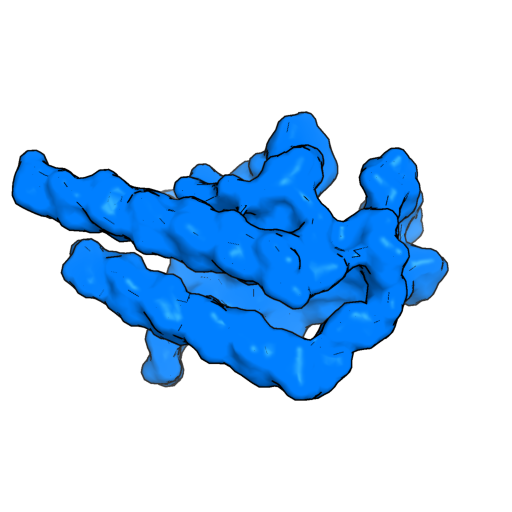7 9.380 1.00 41.63 154 VAL A CA 1
ATOM 1169 C C . VAL A 1 156 ? -16.789 46.821 9.203 1.00 42.49 154 VAL A C 1
ATOM 1170 O O . VAL A 1 156 ? -17.939 47.050 9.634 1.00 42.67 154 VAL A O 1
ATOM 1174 N N . LYS A 1 157 ? -16.041 47.731 8.584 1.00 43.35 155 LYS A N 1
ATOM 1175 C CA . LYS A 1 157 ? -16.535 49.049 8.231 1.00 44.07 155 LYS A CA 1
ATOM 1176 C C . LYS A 1 157 ? -17.893 48.988 7.509 1.00 44.75 155 LYS A C 1
ATOM 1177 O O . LYS A 1 157 ? -18.779 49.789 7.818 1.00 44.28 155 LYS A O 1
ATOM 1183 N N . ILE A 1 158 ? -18.064 48.046 6.571 1.00 45.60 156 ILE A N 1
ATOM 1184 C CA . ILE A 1 158 ? -19.378 47.837 5.936 1.00 46.08 156 ILE A CA 1
ATOM 1185 C C . ILE A 1 158 ? -20.472 47.821 7.017 1.00 46.29 156 ILE A C 1
ATOM 1186 O O . ILE A 1 158 ? -21.478 48.492 6.886 1.00 46.73 156 ILE A O 1
ATOM 1191 N N . VAL A 1 159 ? -20.270 47.052 8.077 1.00 46.81 157 VAL A N 1
ATOM 1192 C CA . VAL A 1 159 ? -21.173 47.074 9.226 1.00 46.55 157 VAL A CA 1
ATOM 1193 C C . VAL A 1 159 ? -20.760 48.262 10.102 1.00 47.21 157 VAL A C 1
ATOM 1194 O O . VAL A 1 159 ? -21.587 49.071 10.498 1.00 47.32 157 VAL A O 1
#

Nearest PDB structures (foldseek):
  2qyb-assembly1_A-2  TM=1.007E+00  e=1.157E-27  Geobacter sulfurreducens PCA
  3eea-assembly1_A  TM=7.917E-01  e=1.908E-06  Geobacter sulfurreducens
  3ci6-assembly1_B  TM=7.435E-01  e=5.138E-06  Acinetobacter baylyi ADP1
  6oap-assembly1_A  TM=6.299E-01  e=9.075E-07  [Leptolyngbya] sp. JSC-1
  6tl4-assembly1_A  TM=6.949E-01  e=3.874E-03  Glycine max

B-factor: mean 40.17, std 7.03, range [26.38, 81.34]

InterPro domains:
  IPR001734 Sodium/solute symporter [PF00474] (41-456)
  IPR001734 Sodium/solute symporter [PS50283] (5-470)
  IPR001932 PPM-type phosphatase-like domain [PF07228] (893-1079)
  IPR001932 PPM-type phosphatase-like domain [PS51746] (863-1079)
  IPR001932 PPM-type phosphatase-like domain [SM00331] (861-1079)
  IPR003018 GAF domain [PF13185] (673-813)
  IPR003018 GAF domain [SM00065] (674-823)
  IPR018212 Sodium/solute symporter, conserved site [PS00457] (438-458)
  IPR029016 GAF-like domain superfamily [G3DSA:3.30.450.40] (659-816)
  IPR036457 PPM-type phosphatase-like domain superfamily [G3DSA:3.60.40.10] (829-1079)
  IPR036457 PPM-type phosphatase-like domain superfamily [SSF81606] (871-1078)
  IPR038377 Sodium/glucose symporter superfamily [G3DSA:1.20.1730.10] (33-582)
  IPR052016 Bacterial Sigma Factor Regulator [PTHR43156] (636-1079)